Protein AF-A0AAV4RUB7-F1 (afdb_monomer_lite)

Sequence (85 aa):
MERMVNFRLEAFLDSINAIHDEQAGFRKHKSAIDQVNKRSQQIKDGFHRQMSTLACFIDFKEVYDTVSRKLLYKSKFTTELHETC

Foldseek 3Di:
DVVVVVVVVVVVLVVQVLDDPLDQPPDPPRDPVNNVVVVVVVCVVCVVVVHDDDDDDDDDPPCVVPDDPVVVVVDDSHDPDPPDD

pLDDT: mean 85.82, std 14.59, range [32.0, 96.81]

Secondary structure (DSSP, 8-state):
-HHHHHHHHHHHHHHTT-S-TT--TT-TT--HHHHHHHHHHHHHHHHHTTPPP-------TTHHHHS-HHHHHH-----------

Radius of gyration: 16.98 Å; chains: 1; bounding box: 38×28×40 Å

Structure (mmCIF, N/CA/C/O backbone):
data_AF-A0AAV4RUB7-F1
#
_entry.id   AF-A0AAV4RUB7-F1
#
loop_
_atom_site.group_PDB
_atom_site.id
_atom_site.type_symbol
_atom_site.label_atom_id
_atom_site.label_alt_id
_atom_site.label_comp_id
_atom_site.label_asym_id
_atom_site.label_entity_id
_atom_site.label_seq_id
_atom_site.pdbx_PDB_ins_code
_atom_site.Cartn_x
_atom_site.Cartn_y
_atom_site.Cartn_z
_atom_site.occupancy
_atom_site.B_iso_or_equiv
_atom_site.auth_seq_id
_atom_site.auth_comp_id
_atom_site.auth_asym_id
_atom_site.auth_atom_id
_atom_site.pdbx_PDB_model_num
ATOM 1 N N . MET A 1 1 ? 12.712 7.700 -19.972 1.00 86.62 1 MET A N 1
ATOM 2 C CA . MET A 1 1 ? 11.989 6.508 -20.474 1.00 86.62 1 MET A CA 1
ATOM 3 C C . MET A 1 1 ? 11.166 5.823 -19.392 1.00 86.62 1 MET A C 1
ATOM 5 O O . MET A 1 1 ? 9.996 5.571 -19.635 1.00 86.62 1 MET A O 1
ATOM 9 N N . GLU A 1 2 ? 11.716 5.590 -18.200 1.00 94.00 2 GLU A N 1
ATOM 10 C CA . GLU A 1 2 ? 11.022 4.916 -17.088 1.00 94.00 2 GLU A CA 1
ATOM 11 C C . GLU A 1 2 ? 9.638 5.496 -16.751 1.00 94.00 2 GLU A C 1
ATOM 13 O O . GLU A 1 2 ? 8.662 4.759 -16.738 1.00 94.00 2 GLU A O 1
ATOM 18 N N . ARG A 1 3 ? 9.508 6.823 -16.602 1.00 92.50 3 ARG A N 1
ATOM 19 C CA . ARG A 1 3 ? 8.208 7.472 -16.323 1.00 92.50 3 ARG A CA 1
ATOM 20 C C . ARG A 1 3 ? 7.133 7.180 -17.377 1.00 92.50 3 ARG A C 1
ATOM 22 O O . ARG A 1 3 ? 5.971 7.011 -17.030 1.00 92.50 3 ARG A O 1
ATOM 29 N N . MET A 1 4 ? 7.519 7.113 -18.652 1.00 95.69 4 MET A N 1
ATOM 30 C CA . MET A 1 4 ? 6.602 6.790 -19.750 1.00 95.69 4 MET A CA 1
ATOM 31 C C . MET A 1 4 ? 6.170 5.323 -19.685 1.00 95.69 4 MET A C 1
ATOM 33 O O . MET A 1 4 ? 4.994 5.024 -19.876 1.00 95.69 4 MET A O 1
ATOM 37 N N . VAL A 1 5 ? 7.113 4.415 -19.411 1.00 94.44 5 VAL A N 1
ATOM 38 C CA . VAL A 1 5 ? 6.818 2.987 -19.233 1.00 94.44 5 VAL A CA 1
ATOM 39 C C . VAL A 1 5 ? 5.890 2.792 -18.039 1.00 94.44 5 VAL A C 1
ATOM 41 O O . VAL A 1 5 ? 4.864 2.141 -18.193 1.00 94.44 5 VAL A O 1
ATOM 44 N N . ASN A 1 6 ? 6.192 3.422 -16.899 1.00 92.75 6 ASN A N 1
ATOM 45 C CA . ASN A 1 6 ? 5.364 3.344 -15.702 1.00 92.75 6 ASN A CA 1
ATOM 46 C C . ASN A 1 6 ? 3.944 3.861 -15.961 1.00 92.75 6 ASN A C 1
ATOM 48 O O . ASN A 1 6 ? 2.983 3.165 -15.677 1.00 92.75 6 ASN A O 1
ATOM 52 N N . PHE A 1 7 ? 3.797 5.023 -16.604 1.00 93.31 7 PHE A N 1
ATOM 53 C CA . PHE A 1 7 ? 2.477 5.572 -16.926 1.00 93.31 7 PHE A CA 1
ATOM 54 C C . PHE A 1 7 ? 1.628 4.625 -17.790 1.00 93.31 7 PHE A C 1
ATOM 56 O O . PHE A 1 7 ? 0.442 4.434 -17.531 1.00 93.31 7 PHE A O 1
ATOM 63 N N . ARG A 1 8 ? 2.232 4.012 -18.815 1.00 93.31 8 ARG A N 1
ATOM 64 C CA . ARG A 1 8 ? 1.525 3.064 -19.691 1.00 93.31 8 ARG A CA 1
ATOM 65 C C . ARG A 1 8 ? 1.209 1.751 -18.980 1.00 93.31 8 ARG A C 1
ATOM 67 O O . ARG A 1 8 ? 0.157 1.174 -19.233 1.00 93.31 8 ARG A O 1
ATOM 74 N N . LEU A 1 9 ? 2.113 1.287 -18.120 1.00 90.69 9 LEU A N 1
ATOM 75 C CA . LEU A 1 9 ? 1.934 0.065 -17.348 1.00 90.69 9 LEU A CA 1
ATOM 76 C C . LEU A 1 9 ? 0.850 0.236 -16.280 1.00 90.69 9 LEU A C 1
ATOM 78 O O . LEU A 1 9 ? -0.012 -0.626 -16.182 1.00 90.69 9 LEU A O 1
ATOM 82 N N . GLU A 1 10 ? 0.842 1.356 -15.551 1.00 90.62 10 GLU A N 1
ATOM 83 C CA . GLU A 1 10 ? -0.227 1.728 -14.613 1.00 90.62 10 GLU A CA 1
ATOM 84 C C . GLU A 1 10 ? -1.591 1.682 -15.308 1.00 90.62 10 GLU A C 1
ATOM 86 O O . GLU A 1 10 ? -2.475 0.948 -14.875 1.00 90.62 10 GLU A O 1
ATOM 91 N N . ALA A 1 11 ? -1.732 2.381 -16.441 1.00 90.31 11 ALA A N 1
ATOM 92 C CA . ALA A 1 11 ? -2.986 2.409 -17.193 1.00 90.31 11 ALA A CA 1
ATOM 93 C C . ALA A 1 11 ? -3.431 1.010 -17.659 1.00 90.31 11 ALA A C 1
ATOM 95 O O . ALA A 1 11 ? -4.617 0.687 -17.612 1.00 90.31 11 ALA A O 1
ATOM 96 N N . PHE A 1 12 ? -2.490 0.165 -18.093 1.00 91.50 12 PHE A N 1
ATOM 97 C CA . PHE A 1 12 ? -2.788 -1.211 -18.486 1.00 91.50 12 PHE A CA 1
ATOM 98 C C . PHE A 1 12 ? -3.229 -2.073 -17.292 1.00 91.50 12 PHE A C 1
ATOM 100 O O . PHE A 1 12 ? -4.253 -2.748 -17.379 1.00 91.50 12 PHE A O 1
ATOM 107 N N . LEU A 1 13 ? -2.501 -2.027 -16.173 1.00 89.81 13 LEU A N 1
ATOM 108 C CA . LEU A 1 13 ? -2.813 -2.799 -14.965 1.00 89.81 13 LEU A CA 1
ATOM 109 C C . LEU A 1 13 ? -4.150 -2.389 -14.334 1.00 89.81 13 LEU A C 1
ATOM 111 O O . LEU A 1 13 ? -4.884 -3.257 -13.860 1.00 89.81 13 LEU A O 1
ATOM 115 N N . ASP A 1 14 ? -4.486 -1.097 -14.365 1.00 87.88 14 ASP A N 1
ATOM 116 C CA . ASP A 1 14 ? -5.794 -0.606 -13.926 1.00 87.88 14 ASP A CA 1
ATOM 117 C C . ASP A 1 14 ? -6.910 -1.096 -14.871 1.00 87.88 14 ASP A C 1
ATOM 119 O O . ASP A 1 14 ? -7.956 -1.531 -14.401 1.00 87.88 14 ASP A O 1
ATOM 123 N N . SER A 1 15 ? -6.685 -1.122 -16.195 1.00 90.06 15 SER A N 1
ATOM 124 C CA . SER A 1 15 ? -7.705 -1.558 -17.172 1.00 90.06 15 SER A CA 1
ATOM 125 C C . SER A 1 15 ? -8.119 -3.030 -17.053 1.00 90.06 15 SER A C 1
ATOM 127 O O . SER A 1 15 ? -9.222 -3.394 -17.453 1.00 90.06 15 SER A O 1
ATOM 129 N N . ILE A 1 16 ? -7.246 -3.869 -16.494 1.00 90.06 16 ILE A N 1
ATOM 130 C CA . ILE A 1 16 ? -7.481 -5.308 -16.295 1.00 90.06 16 ILE A CA 1
ATOM 131 C C . ILE A 1 16 ? -7.793 -5.661 -14.833 1.00 90.06 16 ILE A C 1
ATOM 133 O O . ILE A 1 16 ? -7.904 -6.842 -14.506 1.00 90.06 16 ILE A O 1
ATOM 137 N N . ASN A 1 17 ? -7.912 -4.655 -13.955 1.00 87.12 17 ASN A N 1
ATOM 138 C CA . ASN A 1 17 ? -8.097 -4.810 -12.509 1.00 87.12 17 ASN A CA 1
ATOM 139 C C . ASN A 1 17 ? -7.051 -5.733 -11.850 1.00 87.12 17 ASN A C 1
ATOM 141 O O . ASN A 1 17 ? -7.360 -6.474 -10.920 1.00 87.12 17 ASN A O 1
ATOM 145 N N . ALA A 1 18 ? -5.795 -5.695 -12.317 1.00 87.56 18 ALA A N 1
ATOM 146 C CA . ALA A 1 18 ? -4.730 -6.552 -11.780 1.00 87.56 18 ALA A CA 1
ATOM 147 C C . ALA A 1 18 ? -4.311 -6.170 -10.350 1.00 87.56 18 ALA A C 1
ATOM 149 O O . ALA A 1 18 ? -3.732 -6.988 -9.635 1.00 87.56 18 ALA A O 1
ATOM 150 N N . ILE A 1 19 ? -4.557 -4.923 -9.939 1.00 85.69 19 ILE A N 1
ATOM 151 C CA . ILE A 1 19 ? -4.183 -4.404 -8.622 1.00 85.69 19 ILE A CA 1
ATOM 152 C C . ILE A 1 19 ? -5.437 -4.279 -7.763 1.00 85.69 19 ILE A C 1
ATOM 154 O O . ILE A 1 19 ? -6.336 -3.503 -8.082 1.00 85.69 19 ILE A O 1
ATOM 158 N N . HIS A 1 20 ? -5.455 -4.978 -6.629 1.00 87.19 20 HIS A N 1
ATOM 159 C CA . HIS A 1 20 ? -6.586 -4.964 -5.705 1.00 87.19 20 HIS A CA 1
ATOM 160 C C . HIS A 1 20 ? -6.904 -3.551 -5.178 1.00 87.19 20 HIS A C 1
ATOM 162 O O . HIS A 1 20 ? -6.011 -2.736 -4.906 1.00 87.19 20 HIS A O 1
ATOM 168 N N . ASP A 1 21 ? -8.186 -3.269 -4.953 1.00 85.31 21 ASP A N 1
ATOM 169 C CA . ASP A 1 21 ? -8.650 -1.953 -4.501 1.00 85.31 21 ASP A CA 1
ATOM 170 C C . ASP A 1 21 ? -8.203 -1.592 -3.087 1.00 85.31 21 ASP A C 1
ATOM 172 O O . ASP A 1 21 ? -8.106 -0.412 -2.741 1.00 85.31 21 ASP A O 1
ATOM 176 N N . GLU A 1 22 ? -7.842 -2.576 -2.271 1.00 86.44 22 GLU A N 1
ATOM 177 C CA . GLU A 1 22 ? -7.268 -2.300 -0.955 1.00 86.44 22 GLU A CA 1
ATOM 178 C C . GLU A 1 22 ? -5.804 -1.872 -0.999 1.00 86.44 22 GLU A C 1
ATOM 180 O O . GLU A 1 22 ? -5.334 -1.254 -0.045 1.00 86.44 22 GLU A O 1
ATOM 185 N N . GLN A 1 23 ? -5.085 -2.123 -2.096 1.00 87.69 23 GLN A N 1
ATOM 186 C CA . GLN A 1 23 ? -3.708 -1.667 -2.220 1.00 87.69 23 GLN A CA 1
ATOM 187 C C . GLN A 1 23 ? -3.684 -0.141 -2.379 1.00 87.69 23 GLN A C 1
ATOM 189 O O . GLN A 1 23 ? -4.219 0.402 -3.351 1.00 87.69 23 GLN A O 1
ATOM 194 N N . ALA A 1 24 ? -3.058 0.546 -1.421 1.00 87.50 24 ALA A N 1
ATOM 195 C CA . ALA A 1 24 ? -2.838 1.996 -1.456 1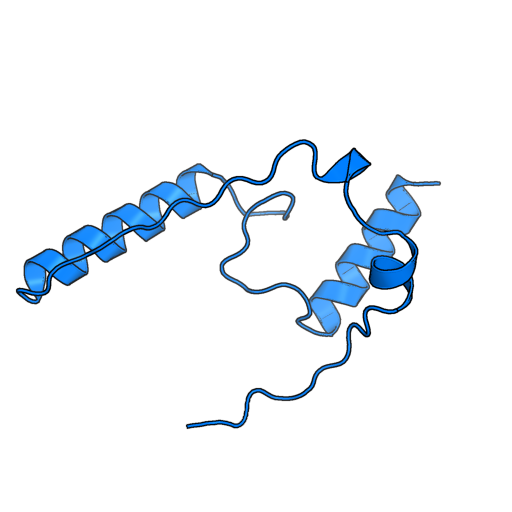.00 87.50 24 ALA A CA 1
ATOM 196 C C . ALA A 1 24 ? -1.410 2.405 -1.815 1.00 87.50 24 ALA A C 1
ATOM 198 O O . ALA A 1 24 ? -1.211 3.496 -2.344 1.00 87.50 24 ALA A O 1
ATOM 199 N N . GLY A 1 25 ? -0.422 1.553 -1.534 1.00 85.75 25 GLY A N 1
ATOM 200 C CA . GLY A 1 25 ? 0.979 1.864 -1.805 1.00 85.75 25 GLY A CA 1
ATOM 201 C C . GLY A 1 25 ? 1.209 2.180 -3.283 1.00 85.75 25 GLY A C 1
ATOM 202 O O . GLY A 1 25 ? 0.744 1.440 -4.149 1.00 85.75 25 GLY A O 1
ATOM 203 N N . PHE A 1 26 ? 1.927 3.276 -3.545 1.00 85.75 26 PHE A N 1
ATOM 204 C CA . PHE A 1 26 ? 2.351 3.717 -4.880 1.00 85.75 26 PHE A CA 1
ATOM 205 C C . PHE A 1 26 ? 1.213 3.960 -5.891 1.00 85.75 26 PHE A C 1
ATOM 207 O O . PHE A 1 26 ? 1.473 4.038 -7.089 1.00 85.75 26 PHE A O 1
ATOM 214 N N . ARG A 1 27 ? -0.041 4.119 -5.438 1.00 86.25 27 ARG A N 1
ATOM 215 C CA . ARG A 1 27 ? -1.180 4.458 -6.307 1.00 86.25 27 ARG A CA 1
ATOM 216 C C . ARG A 1 27 ? -1.528 5.939 -6.212 1.00 86.25 27 ARG A C 1
ATOM 218 O O . ARG A 1 27 ? -1.474 6.547 -5.144 1.00 86.25 27 ARG A O 1
ATOM 225 N N . LYS A 1 28 ? -1.944 6.517 -7.339 1.00 84.25 28 LYS A N 1
ATOM 226 C CA . LYS A 1 28 ? -2.511 7.870 -7.360 1.00 84.25 28 LYS A CA 1
ATOM 227 C C . LYS A 1 28 ? -3.806 7.889 -6.551 1.00 84.25 28 LYS A C 1
ATOM 229 O O . LYS A 1 28 ? -4.560 6.921 -6.559 1.00 84.25 28 LYS A O 1
ATOM 234 N N . HIS A 1 29 ? -4.048 9.001 -5.863 1.00 85.75 29 HIS A N 1
ATOM 235 C CA . HIS A 1 29 ? -5.257 9.230 -5.060 1.00 85.75 29 HIS A CA 1
ATOM 236 C C . HIS A 1 29 ? -5.475 8.246 -3.899 1.00 85.75 29 HIS A C 1
ATOM 238 O O . HIS A 1 29 ? -6.585 8.157 -3.384 1.00 85.75 29 HIS A O 1
ATOM 244 N N . LYS A 1 30 ? -4.433 7.528 -3.461 1.00 87.69 30 LYS A N 1
ATOM 245 C CA . LYS A 1 30 ? -4.467 6.725 -2.237 1.00 87.69 30 LYS A CA 1
ATOM 246 C C . LYS A 1 30 ? -3.321 7.131 -1.326 1.00 87.69 30 LYS A C 1
ATOM 248 O O . LYS A 1 30 ? -2.189 7.295 -1.775 1.00 87.69 30 LYS A O 1
ATOM 253 N N . SER A 1 31 ? -3.618 7.286 -0.043 1.00 90.06 31 SER A N 1
ATOM 254 C CA . SER A 1 31 ? -2.634 7.647 0.971 1.00 90.06 31 SER A CA 1
ATOM 255 C C . SER A 1 31 ? -2.575 6.621 2.102 1.00 90.06 31 SER A C 1
ATOM 257 O O . SER A 1 31 ? -3.493 5.825 2.3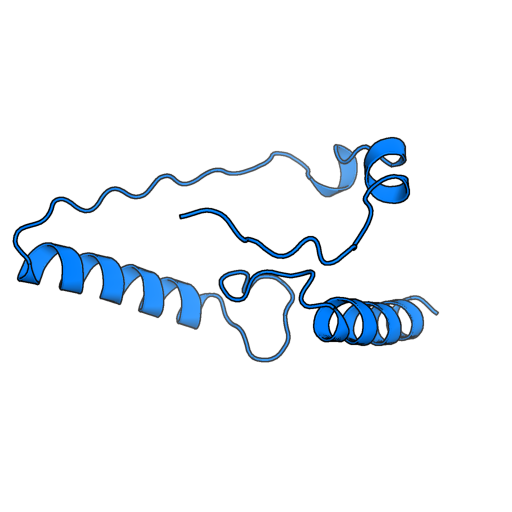16 1.00 90.06 31 SER A O 1
ATOM 259 N N . ALA A 1 32 ? -1.480 6.654 2.864 1.00 89.44 32 ALA A N 1
ATOM 260 C CA . ALA A 1 32 ? -1.366 5.871 4.091 1.00 89.44 32 ALA A CA 1
ATOM 261 C C . ALA A 1 32 ? -2.443 6.265 5.118 1.00 89.44 32 ALA A C 1
ATOM 263 O O . ALA A 1 32 ? -2.946 5.410 5.842 1.00 89.44 32 ALA A O 1
ATOM 264 N N . ILE A 1 33 ? -2.840 7.542 5.136 1.00 92.69 33 ILE A N 1
ATOM 265 C CA . ILE A 1 33 ? -3.896 8.056 6.015 1.00 92.69 33 ILE A CA 1
ATOM 266 C C . ILE A 1 33 ? -5.233 7.387 5.684 1.00 92.69 33 ILE A C 1
ATOM 268 O O . ILE A 1 33 ? -5.926 6.937 6.594 1.00 92.69 33 ILE A O 1
ATOM 272 N N . ASP A 1 34 ? -5.563 7.233 4.398 1.00 90.44 34 ASP A N 1
ATOM 273 C CA . ASP A 1 34 ? -6.799 6.558 3.976 1.00 90.44 34 ASP A CA 1
ATOM 274 C C . ASP A 1 34 ? -6.844 5.107 4.466 1.00 90.44 34 ASP A C 1
ATOM 276 O O . ASP A 1 34 ? -7.878 4.633 4.935 1.00 90.44 34 ASP A O 1
ATOM 280 N N . GLN A 1 35 ? -5.706 4.406 4.425 1.00 91.69 35 GLN A N 1
ATOM 281 C CA . GLN A 1 35 ? -5.600 3.038 4.936 1.00 91.69 35 GLN A CA 1
ATOM 282 C C . GLN A 1 35 ? -5.759 2.973 6.453 1.00 91.69 35 GLN A C 1
ATOM 284 O O . GLN A 1 35 ? -6.514 2.135 6.946 1.00 91.69 35 GLN A O 1
ATOM 289 N N . VAL A 1 36 ? -5.101 3.863 7.200 1.00 94.12 36 VAL A N 1
ATOM 290 C CA . VAL A 1 36 ? -5.238 3.928 8.665 1.00 94.12 36 VAL A CA 1
ATOM 291 C C . VAL A 1 36 ? -6.683 4.224 9.055 1.00 94.12 36 VAL A C 1
ATOM 293 O O . VAL A 1 36 ? -7.230 3.555 9.934 1.00 94.12 36 VAL A O 1
ATOM 296 N N . ASN A 1 37 ? -7.333 5.163 8.365 1.00 94.44 37 ASN A N 1
ATOM 297 C CA . ASN A 1 37 ? -8.739 5.488 8.584 1.00 94.44 37 ASN A CA 1
ATOM 298 C C . ASN A 1 37 ? -9.640 4.282 8.295 1.00 94.44 37 ASN A C 1
ATOM 300 O O . ASN A 1 37 ? -10.471 3.929 9.133 1.00 94.44 37 ASN A O 1
ATOM 304 N N . LYS A 1 38 ? -9.432 3.592 7.163 1.00 92.62 38 LYS A N 1
ATOM 305 C CA . LYS A 1 38 ? -10.195 2.387 6.801 1.00 92.62 38 LYS A CA 1
ATOM 306 C C . LYS A 1 38 ? -10.034 1.276 7.844 1.00 92.62 38 LYS A C 1
ATOM 308 O O . LYS A 1 38 ? -11.031 0.708 8.285 1.00 92.62 38 LYS A O 1
ATOM 313 N N . ARG A 1 39 ? -8.804 0.982 8.280 1.00 93.75 39 ARG A N 1
ATOM 314 C CA . ARG A 1 39 ? -8.537 -0.040 9.311 1.00 93.75 39 ARG A CA 1
ATOM 315 C C . ARG A 1 39 ? -9.126 0.349 10.667 1.00 93.75 39 ARG A C 1
ATOM 317 O O . ARG A 1 39 ? -9.718 -0.492 11.336 1.00 93.75 39 ARG A O 1
ATOM 324 N N . SER A 1 40 ? -9.046 1.625 11.040 1.00 95.25 40 SER A N 1
ATOM 325 C CA . SER A 1 40 ? -9.672 2.140 12.265 1.00 95.25 40 SER A CA 1
ATOM 326 C C . SER A 1 40 ? -11.190 1.978 12.237 1.00 95.25 40 SER A C 1
ATOM 328 O O . SER A 1 40 ? -11.786 1.619 13.251 1.00 95.25 40 SER A O 1
ATOM 330 N N . GLN A 1 41 ? -11.821 2.201 11.081 1.00 95.25 41 GLN A N 1
ATOM 331 C CA . GLN A 1 41 ? -13.253 1.975 10.914 1.00 95.25 41 GLN A CA 1
ATOM 332 C C . GLN A 1 41 ? -13.608 0.491 11.052 1.00 95.25 41 GLN A C 1
ATOM 334 O O . GLN A 1 41 ? -14.518 0.165 11.802 1.00 95.25 41 GLN A O 1
ATOM 339 N N . GLN A 1 42 ? -12.839 -0.413 10.435 1.00 94.31 42 GLN A N 1
ATOM 340 C CA . GLN A 1 42 ? -13.055 -1.862 10.565 1.00 94.31 42 GLN A CA 1
ATOM 341 C C . GLN A 1 42 ? -12.991 -2.339 12.025 1.00 94.31 42 GLN A C 1
ATOM 343 O O . GLN A 1 42 ? -13.815 -3.150 12.443 1.00 94.31 42 GLN A O 1
ATOM 348 N N . ILE A 1 43 ? -12.058 -1.801 12.816 1.00 95.38 43 ILE A N 1
ATOM 349 C CA . ILE A 1 43 ? -11.956 -2.099 14.253 1.00 95.38 43 ILE A CA 1
ATOM 350 C C . ILE A 1 43 ? -13.201 -1.607 15.002 1.00 95.38 43 ILE A C 1
ATOM 352 O O . ILE A 1 43 ? -13.762 -2.339 15.819 1.00 95.38 43 ILE A O 1
ATOM 356 N N . LYS A 1 44 ? -13.662 -0.382 14.715 1.00 96.31 44 LYS A N 1
ATOM 357 C CA . LYS A 1 44 ? -14.879 0.180 15.326 1.00 96.31 44 LYS A CA 1
ATOM 358 C C . LYS A 1 44 ? -16.125 -0.627 14.961 1.00 96.31 44 LYS A C 1
ATOM 360 O O . LYS A 1 44 ? -16.949 -0.891 15.832 1.00 96.31 44 LYS A O 1
ATOM 365 N N . ASP A 1 45 ? -16.239 -1.051 13.707 1.00 96.31 45 ASP A N 1
ATOM 366 C CA . ASP A 1 45 ? -17.366 -1.846 13.220 1.00 96.31 45 ASP A CA 1
ATOM 367 C C . ASP A 1 45 ? -17.395 -3.230 13.878 1.00 96.31 45 ASP A C 1
ATOM 369 O O . ASP A 1 45 ? -18.456 -3.692 14.301 1.00 96.31 45 ASP A O 1
ATOM 373 N N . GLY A 1 46 ? -16.232 -3.878 14.015 1.00 95.38 46 GLY A N 1
ATOM 374 C CA . GLY A 1 46 ? -16.096 -5.145 14.735 1.00 95.38 46 GLY A CA 1
ATOM 375 C C . GLY A 1 46 ? -16.504 -5.012 16.201 1.00 95.38 46 GLY A C 1
ATOM 376 O O . GLY A 1 46 ? -17.308 -5.806 16.688 1.00 95.38 46 GLY A O 1
ATOM 377 N N . PHE A 1 47 ? -16.042 -3.951 16.869 1.00 95.38 47 PHE A N 1
ATOM 378 C CA . PHE A 1 47 ? -16.429 -3.647 18.246 1.00 95.38 47 PHE A CA 1
ATOM 379 C C . PHE A 1 47 ? -17.943 -3.441 18.392 1.00 95.38 47 PHE A C 1
ATOM 381 O O . PHE A 1 47 ? -18.565 -4.036 19.271 1.00 95.38 47 PHE A O 1
ATOM 388 N N . HIS A 1 48 ? -18.559 -2.654 17.503 1.00 96.56 48 HIS A N 1
ATOM 389 C CA . HIS A 1 48 ? -20.001 -2.393 17.536 1.00 96.56 48 HIS A CA 1
ATOM 390 C C . HIS A 1 48 ? -20.840 -3.664 17.326 1.00 96.56 48 HIS A C 1
ATOM 392 O O . HIS A 1 48 ? -21.907 -3.812 17.915 1.00 96.56 48 HIS A O 1
ATOM 398 N N . ARG A 1 49 ? -20.336 -4.607 16.525 1.00 96.81 49 ARG A N 1
ATOM 399 C CA . ARG A 1 49 ? -20.979 -5.899 16.242 1.00 96.81 49 ARG A CA 1
ATOM 400 C C . ARG A 1 49 ? -20.653 -6.990 17.267 1.00 96.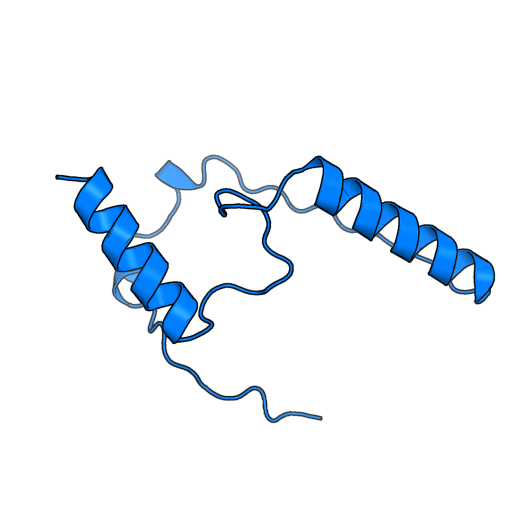81 49 ARG A C 1
ATOM 402 O O . ARG A 1 49 ? -20.999 -8.141 17.032 1.00 96.81 49 ARG A O 1
ATOM 409 N N . GLN A 1 50 ? -19.977 -6.653 18.368 1.00 95.12 50 GLN A N 1
ATOM 410 C CA . GLN A 1 50 ? -19.520 -7.612 19.384 1.00 95.12 50 GLN A CA 1
ATOM 411 C C . GLN A 1 50 ? -18.636 -8.738 18.808 1.00 95.12 50 GLN A C 1
ATOM 413 O O . GLN A 1 50 ? -18.635 -9.861 19.307 1.00 95.12 50 GLN A O 1
ATOM 418 N N . MET A 1 51 ? -17.862 -8.437 17.761 1.00 95.56 51 MET A N 1
ATOM 419 C CA . MET A 1 51 ? -16.917 -9.365 17.139 1.00 95.56 51 MET A CA 1
ATOM 420 C C . MET A 1 51 ? -15.480 -9.038 17.555 1.00 95.56 51 MET A C 1
ATOM 422 O O . MET A 1 51 ? -15.097 -7.874 17.693 1.00 95.56 51 MET A O 1
ATOM 426 N N . SER A 1 52 ? -14.642 -10.064 17.691 1.00 91.25 52 SER A N 1
ATOM 427 C CA . SER A 1 52 ? -13.201 -9.872 17.871 1.00 91.25 52 SER A CA 1
ATOM 428 C C . SER A 1 52 ? -12.551 -9.450 16.552 1.00 91.25 52 SER A C 1
ATOM 430 O O . SER A 1 52 ? -12.721 -10.113 15.532 1.00 91.25 52 SER A O 1
ATOM 432 N N . THR A 1 53 ? -11.785 -8.357 16.570 1.00 93.12 53 THR A N 1
ATOM 433 C CA . THR A 1 53 ? -10.996 -7.906 15.412 1.00 93.12 53 THR A CA 1
ATOM 434 C C . THR A 1 53 ? -9.529 -8.266 15.624 1.00 93.12 53 THR A C 1
ATOM 436 O O . THR A 1 53 ? -8.944 -7.877 16.632 1.00 93.12 53 THR A O 1
ATOM 439 N N . LEU A 1 54 ? -8.930 -8.985 14.673 1.00 93.38 54 LEU A N 1
ATOM 440 C CA . LEU A 1 54 ? -7.510 -9.341 14.668 1.00 93.38 54 LEU A CA 1
ATOM 441 C C . LEU A 1 54 ? -6.830 -8.717 13.446 1.00 93.38 54 LEU A C 1
ATOM 443 O O . LEU A 1 54 ? -7.342 -8.820 12.333 1.00 93.38 54 LEU A O 1
ATOM 447 N N . ALA A 1 55 ? -5.664 -8.106 13.649 1.00 92.50 55 ALA A N 1
ATOM 448 C CA . ALA A 1 55 ? -4.821 -7.600 12.572 1.00 92.50 55 ALA A CA 1
ATOM 449 C C . ALA A 1 55 ? -3.499 -8.378 12.533 1.00 92.50 55 ALA A C 1
ATOM 451 O O . ALA A 1 55 ? -2.834 -8.525 13.557 1.00 92.50 55 ALA A O 1
ATOM 452 N N . CYS A 1 56 ? -3.117 -8.856 11.347 1.00 94.38 56 CYS A N 1
ATOM 453 C CA . CYS A 1 56 ? -1.815 -9.464 11.086 1.00 94.38 56 CYS A CA 1
ATOM 454 C C . CYS A 1 56 ? -1.018 -8.531 10.171 1.00 94.38 56 CYS A C 1
ATOM 456 O O . CYS A 1 56 ? -1.458 -8.224 9.062 1.00 94.38 56 CYS A O 1
ATOM 458 N N . PHE A 1 57 ? 0.135 -8.066 10.648 1.00 93.25 57 PHE A N 1
ATOM 459 C CA . PHE A 1 57 ? 1.042 -7.223 9.877 1.00 93.25 57 PHE A CA 1
ATOM 460 C C . PHE A 1 57 ? 2.197 -8.082 9.369 1.00 93.25 57 PHE A C 1
ATOM 462 O O . PHE A 1 57 ? 2.940 -8.656 10.163 1.00 93.25 57 PHE A O 1
ATOM 469 N N . ILE A 1 58 ? 2.318 -8.179 8.047 1.00 93.56 58 ILE A N 1
ATOM 470 C CA . ILE A 1 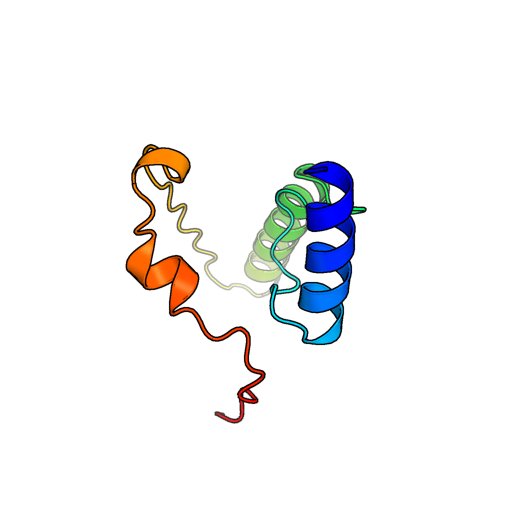58 ? 3.374 -8.929 7.365 1.00 93.56 58 ILE A CA 1
ATOM 471 C C . ILE A 1 58 ? 4.267 -7.911 6.667 1.00 93.56 58 ILE A C 1
ATOM 473 O O . ILE A 1 58 ? 3.775 -7.114 5.869 1.00 93.56 58 ILE A O 1
ATOM 477 N N . ASP A 1 59 ? 5.562 -7.954 6.967 1.00 92.44 59 ASP A N 1
ATOM 478 C CA . ASP A 1 59 ? 6.575 -7.124 6.323 1.00 92.44 59 ASP A CA 1
ATOM 479 C C . ASP A 1 59 ? 7.604 -8.007 5.615 1.00 92.44 59 ASP A C 1
ATOM 481 O O . ASP A 1 59 ? 8.018 -9.049 6.132 1.00 92.44 59 ASP A O 1
ATOM 485 N N . PHE A 1 60 ? 7.993 -7.605 4.408 1.00 90.94 60 PHE A N 1
ATOM 486 C CA . PHE A 1 60 ? 8.938 -8.345 3.581 1.00 90.94 60 PHE A CA 1
ATOM 487 C C . PHE A 1 60 ? 10.281 -7.617 3.560 1.00 90.94 60 PHE A C 1
ATOM 489 O O . PHE A 1 60 ? 10.363 -6.443 3.200 1.00 90.94 60 PHE A O 1
ATOM 496 N N . LYS A 1 61 ? 11.358 -8.334 3.883 1.00 92.44 61 LYS A N 1
ATOM 497 C CA . LYS A 1 61 ? 12.712 -7.776 3.862 1.00 92.44 61 LYS A CA 1
ATOM 498 C C . LYS A 1 61 ? 13.190 -7.550 2.422 1.00 92.44 61 LYS A C 1
ATOM 500 O O . LYS A 1 61 ? 13.170 -8.480 1.623 1.00 92.44 61 LYS A O 1
ATOM 505 N N . GLU A 1 62 ? 13.669 -6.338 2.124 1.00 89.25 62 GLU A N 1
ATOM 506 C CA . GLU A 1 62 ? 14.416 -6.005 0.893 1.00 89.25 62 GLU A CA 1
ATOM 507 C C . GLU A 1 62 ? 13.713 -6.478 -0.398 1.00 89.25 62 GLU A C 1
ATOM 509 O O . GLU A 1 62 ? 14.295 -7.145 -1.251 1.00 89.25 62 GLU A O 1
ATOM 514 N N . VAL A 1 63 ? 12.421 -6.164 -0.550 1.00 87.19 63 VAL A N 1
ATOM 515 C CA . VAL A 1 63 ? 11.568 -6.680 -1.647 1.00 87.19 63 VAL A CA 1
ATOM 516 C C . VAL A 1 63 ? 12.143 -6.413 -3.039 1.00 87.19 63 VAL A C 1
ATOM 518 O O . VAL A 1 63 ? 12.052 -7.266 -3.920 1.00 87.19 63 VAL A O 1
ATOM 521 N N . TYR A 1 64 ? 12.752 -5.244 -3.245 1.00 86.56 64 TYR A N 1
ATOM 522 C CA . TYR A 1 64 ? 13.330 -4.880 -4.539 1.00 86.56 64 TYR A CA 1
ATOM 523 C C . TYR A 1 64 ? 14.542 -5.743 -4.915 1.00 86.56 64 TYR A C 1
ATOM 525 O O . TYR A 1 64 ? 14.744 -6.013 -6.098 1.00 86.56 64 TYR A O 1
ATOM 533 N N . ASP A 1 65 ? 15.290 -6.232 -3.924 1.00 91.12 65 ASP A N 1
ATOM 534 C CA . ASP A 1 65 ? 16.476 -7.066 -4.132 1.00 91.12 65 ASP A CA 1
ATOM 535 C C . ASP A 1 65 ? 16.135 -8.562 -4.136 1.00 91.12 65 ASP A C 1
ATOM 537 O O . ASP A 1 65 ? 16.770 -9.358 -4.831 1.00 91.12 65 ASP A O 1
ATOM 541 N N . THR A 1 66 ? 15.104 -8.954 -3.383 1.00 91.62 66 THR A N 1
ATOM 542 C CA . THR A 1 66 ? 14.719 -10.359 -3.177 1.00 91.62 66 THR A CA 1
ATOM 543 C C . THR A 1 66 ? 13.705 -10.881 -4.196 1.00 91.62 66 THR A C 1
ATOM 545 O O . THR A 1 66 ? 13.530 -12.097 -4.324 1.00 91.62 66 THR A O 1
ATOM 548 N N . VAL A 1 67 ? 13.045 -10.005 -4.964 1.00 90.06 67 VAL A N 1
ATOM 549 C CA . VAL A 1 67 ? 12.044 -10.428 -5.950 1.00 90.06 67 VAL A CA 1
ATOM 550 C C . VAL A 1 67 ? 12.667 -11.249 -7.089 1.00 90.06 67 VAL A C 1
ATOM 552 O O . VAL A 1 67 ? 13.586 -10.834 -7.799 1.00 90.06 67 VAL A O 1
ATOM 555 N N . SER A 1 68 ? 12.125 -12.446 -7.320 1.00 90.12 68 SER A N 1
ATOM 556 C CA . SER A 1 68 ? 12.572 -13.304 -8.419 1.00 90.12 68 SER A CA 1
ATOM 557 C C . SER A 1 68 ? 12.138 -12.739 -9.770 1.00 90.12 68 SER A C 1
ATOM 559 O O . SER A 1 68 ? 10.962 -12.797 -10.136 1.00 90.12 68 SER A O 1
ATOM 561 N N . ARG A 1 69 ? 13.107 -12.284 -10.576 1.00 90.06 69 ARG A N 1
ATOM 562 C CA . ARG A 1 69 ? 12.862 -11.810 -11.953 1.00 90.06 69 ARG A CA 1
ATOM 563 C C . ARG A 1 69 ? 12.154 -12.855 -12.815 1.00 90.06 69 ARG A C 1
ATOM 565 O O . ARG A 1 69 ? 11.275 -12.516 -13.597 1.00 90.06 69 ARG A O 1
ATOM 572 N N . LYS A 1 70 ? 12.494 -14.139 -12.651 1.00 90.25 70 LYS A N 1
ATOM 573 C CA . LYS A 1 70 ? 11.858 -15.236 -13.399 1.00 90.25 70 LYS A CA 1
ATOM 574 C C . LYS A 1 70 ? 10.367 -15.343 -13.081 1.00 90.25 70 LYS A C 1
ATOM 576 O O . LYS A 1 70 ? 9.575 -15.571 -13.990 1.00 90.25 70 LYS A O 1
ATOM 581 N N . LEU A 1 71 ? 9.992 -15.188 -11.810 1.00 88.44 71 LEU A N 1
ATOM 582 C CA . LEU A 1 71 ? 8.587 -15.205 -11.404 1.00 88.44 71 LEU A CA 1
ATOM 583 C C . LEU A 1 71 ? 7.867 -13.938 -11.865 1.00 88.44 71 LEU A C 1
ATOM 585 O O . LEU A 1 71 ? 6.778 -14.053 -12.414 1.00 88.44 71 LEU A O 1
ATOM 589 N N . LEU A 1 72 ? 8.503 -12.771 -11.746 1.00 87.69 72 LEU A N 1
ATOM 590 C CA . LEU A 1 72 ? 7.940 -11.498 -12.201 1.00 87.69 72 LEU A CA 1
ATOM 591 C C . LEU A 1 72 ? 7.664 -11.478 -13.713 1.00 87.69 72 LEU A C 1
ATOM 593 O O . LEU A 1 72 ? 6.626 -11.002 -14.145 1.00 87.69 72 LEU A O 1
ATOM 597 N N . TYR A 1 73 ? 8.547 -12.037 -14.543 1.00 86.56 73 TYR A N 1
ATOM 598 C CA . TYR A 1 73 ? 8.276 -12.139 -15.984 1.00 86.56 73 TYR A CA 1
ATOM 599 C C . TYR A 1 73 ? 7.248 -13.218 -16.332 1.00 86.56 73 TYR A C 1
ATOM 601 O O . TYR A 1 73 ? 6.598 -13.142 -17.375 1.00 86.56 73 TYR A O 1
ATOM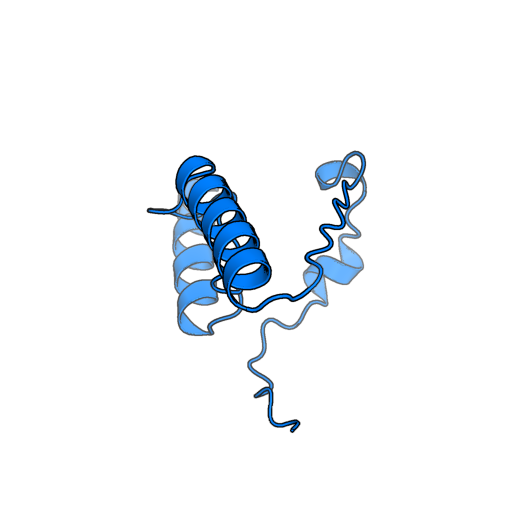 609 N N . LYS A 1 74 ? 7.106 -14.243 -15.484 1.00 85.56 74 LYS A N 1
ATOM 610 C CA . LYS A 1 74 ? 6.113 -15.302 -15.678 1.00 85.56 74 LYS A CA 1
ATOM 611 C C . LYS A 1 74 ? 4.726 -14.881 -15.194 1.00 85.56 74 LYS A C 1
ATOM 613 O O . LYS A 1 74 ? 3.754 -15.457 -15.683 1.00 85.56 74 LYS A O 1
ATOM 618 N N . SER A 1 75 ? 4.626 -13.925 -14.264 1.00 78.44 75 SER A N 1
ATOM 619 C CA . SER A 1 75 ? 3.350 -13.493 -13.699 1.00 78.44 75 SER A CA 1
ATOM 620 C C . SER A 1 75 ? 2.427 -13.044 -14.822 1.00 78.44 75 SER A C 1
ATOM 622 O O . SER A 1 75 ? 2.695 -12.077 -15.536 1.00 78.44 75 SER A O 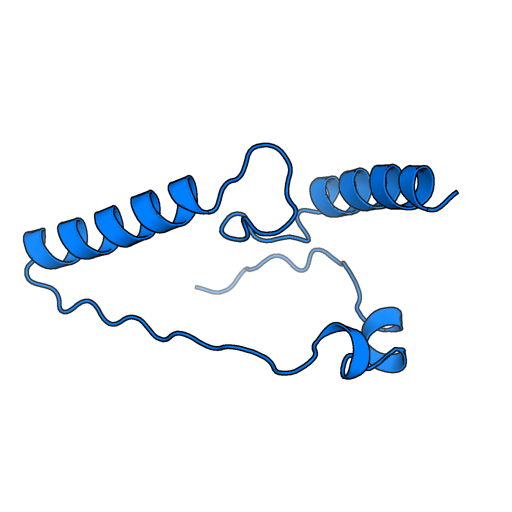1
ATOM 624 N N . LYS A 1 76 ? 1.359 -13.809 -15.016 1.00 66.00 76 LYS A N 1
ATOM 625 C CA . LYS A 1 76 ? 0.307 -13.489 -15.963 1.00 66.00 76 LYS A CA 1
ATOM 626 C C . LYS A 1 76 ? -0.617 -12.502 -15.265 1.00 66.00 76 LYS A C 1
ATOM 628 O O . LYS A 1 76 ? -1.172 -12.826 -14.225 1.00 66.00 76 LYS A O 1
ATOM 633 N N . PHE A 1 77 ? -0.768 -11.306 -15.822 1.00 65.69 77 PHE A N 1
ATOM 634 C CA . PHE A 1 77 ? -1.696 -10.294 -15.306 1.00 65.69 77 PHE A CA 1
ATOM 635 C C . PHE A 1 77 ? -3.148 -10.569 -15.750 1.00 65.69 77 PHE A C 1
ATOM 637 O O . PHE A 1 77 ? -3.905 -9.646 -16.016 1.00 65.69 77 PHE A O 1
ATOM 644 N N . THR A 1 78 ? -3.519 -11.837 -15.937 1.00 55.44 78 THR A N 1
ATOM 645 C CA . THR A 1 78 ? -4.771 -12.224 -16.594 1.00 55.44 78 THR A CA 1
ATOM 646 C C . THR A 1 78 ? -5.930 -12.229 -15.603 1.00 55.44 78 THR A C 1
ATOM 648 O O . THR A 1 78 ? -5.800 -12.732 -14.491 1.00 55.44 78 THR A O 1
ATOM 651 N N . THR A 1 79 ? -7.064 -11.683 -16.035 1.00 53.66 79 THR A N 1
ATOM 652 C CA . THR A 1 79 ? -8.343 -11.682 -15.323 1.00 53.66 79 THR A CA 1
ATOM 653 C C . THR A 1 79 ? -8.933 -13.095 -15.320 1.00 53.66 79 THR A C 1
ATOM 655 O O . THR A 1 79 ? -9.761 -13.426 -16.164 1.00 53.66 79 THR A O 1
ATOM 658 N N . GLU A 1 80 ? -8.498 -13.958 -14.404 1.00 47.28 80 GLU A N 1
ATOM 659 C CA . GLU A 1 80 ? -9.346 -15.080 -14.001 1.00 47.28 80 GLU A CA 1
ATOM 660 C C . GLU A 1 80 ? -10.305 -14.558 -12.934 1.00 47.28 80 GLU A C 1
ATOM 662 O O . GLU A 1 80 ? -9.913 -14.149 -11.841 1.00 47.28 80 GLU A O 1
ATOM 667 N N . LEU A 1 81 ? -11.568 -14.464 -13.349 1.00 43.78 81 LEU A N 1
ATOM 668 C CA . LEU A 1 81 ? -12.713 -14.111 -12.530 1.00 43.78 81 LEU A CA 1
ATOM 669 C C . LEU A 1 81 ? -12.692 -14.945 -11.250 1.00 43.78 81 LEU A C 1
ATOM 671 O O . LEU A 1 81 ? -12.669 -16.173 -11.291 1.00 43.78 81 LEU A O 1
ATOM 675 N N . HIS A 1 82 ? -12.730 -14.252 -10.119 1.00 45.22 82 HIS A N 1
ATOM 676 C CA . HIS A 1 82 ? -12.991 -14.827 -8.810 1.00 45.22 82 HIS A CA 1
ATOM 677 C C . HIS A 1 82 ? -14.463 -15.290 -8.763 1.00 45.22 82 HIS A C 1
ATOM 679 O O . HIS A 1 82 ? -15.303 -14.671 -8.119 1.00 45.22 82 HIS A O 1
ATOM 685 N N . GLU A 1 83 ? -14.804 -16.358 -9.486 1.00 41.00 83 GLU A N 1
ATOM 686 C CA . GLU A 1 83 ? -15.999 -17.155 -9.212 1.00 41.00 83 GLU A CA 1
ATOM 687 C C . GLU A 1 83 ? -15.604 -18.268 -8.247 1.00 41.00 83 GLU A C 1
ATOM 689 O O . GLU A 1 83 ? -15.255 -19.378 -8.644 1.00 41.00 83 GLU A O 1
ATOM 694 N N . THR A 1 84 ? -15.629 -17.978 -6.948 1.00 34.12 84 THR A N 1
ATOM 695 C CA . THR A 1 84 ? -15.841 -19.030 -5.949 1.00 34.12 84 THR A CA 1
ATOM 696 C C . THR A 1 84 ? -16.427 -18.427 -4.674 1.00 34.12 84 THR A C 1
ATOM 698 O O . THR A 1 84 ? -15.750 -17.656 -4.001 1.00 34.12 84 THR A O 1
ATOM 701 N N . CYS A 1 85 ? -17.704 -18.774 -4.463 1.00 32.00 85 CYS A N 1
ATOM 702 C CA . CYS A 1 85 ? -18.516 -18.866 -3.240 1.00 32.00 85 CYS A CA 1
ATOM 703 C C . CYS A 1 85 ? -18.176 -18.000 -2.018 1.00 32.00 85 CYS A C 1
ATOM 705 O O . CYS A 1 85 ? -17.129 -18.247 -1.381 1.00 32.00 85 CYS A O 1
#

Organism: Caerostris extrusa (NCBI:txid172846)